Protein AF-A0A895AKJ8-F1 (afdb_monomer)

Radius of gyration: 12.93 Å; Cα contacts (8 Å, |Δi|>4): 201; chains: 1; bounding box: 30×28×32 Å

Mean predicted aligned error: 4.15 Å

Sequence (108 aa):
MDTTVTELDGALLARLEATDRVFEVRFDALEVTDVTLRFRHDGDRVGSIYNDDGTDRTMARLTVPGDSDFIAVEVPTSFVAAIVDAATRTDRVANPERLAGYRLRVLD

Structure (mmCIF, N/CA/C/O backbone):
data_AF-A0A895AKJ8-F1
#
_entry.id   AF-A0A895AKJ8-F1
#
loop_
_atom_site.group_PDB
_atom_site.id
_atom_site.type_symbol
_atom_site.label_atom_id
_atom_site.label_alt_id
_atom_site.label_comp_id
_atom_site.label_asym_id
_atom_site.label_entity_id
_atom_site.label_seq_id
_atom_site.pdbx_PDB_ins_code
_atom_site.Cartn_x
_atom_site.Cartn_y
_atom_site.Cartn_z
_atom_site.occupancy
_atom_site.B_iso_or_equiv
_atom_site.auth_seq_id
_atom_site.auth_comp_id
_atom_site.auth_asym_id
_atom_site.auth_atom_id
_atom_site.pdbx_PDB_model_num
ATOM 1 N N . MET A 1 1 ? -4.514 15.979 -8.212 1.00 83.44 1 MET A N 1
ATOM 2 C CA . MET A 1 1 ? -4.466 14.579 -7.756 1.00 83.44 1 MET A CA 1
ATOM 3 C C . MET A 1 1 ? -4.151 14.667 -6.291 1.00 83.44 1 MET A C 1
ATOM 5 O O . MET A 1 1 ? -3.109 15.217 -5.955 1.00 83.44 1 MET A O 1
ATOM 9 N N . ASP A 1 2 ? -5.076 14.214 -5.464 1.00 94.56 2 ASP A N 1
ATOM 10 C CA . ASP A 1 2 ? -5.015 14.381 -4.021 1.00 94.56 2 ASP A CA 1
ATOM 11 C C . ASP A 1 2 ? -4.811 13.019 -3.377 1.00 94.56 2 ASP A C 1
ATOM 13 O O . ASP A 1 2 ? -5.411 12.024 -3.785 1.00 94.56 2 ASP A O 1
ATOM 17 N N . THR A 1 3 ? -3.921 12.958 -2.393 1.00 96.75 3 THR A N 1
ATOM 18 C CA . THR A 1 3 ? -3.518 11.703 -1.759 1.00 96.75 3 THR A CA 1
ATOM 19 C C . THR A 1 3 ? -3.696 11.793 -0.260 1.00 96.75 3 THR A C 1
ATOM 21 O O . THR A 1 3 ? -3.311 12.783 0.357 1.00 96.75 3 THR A O 1
ATOM 24 N N . THR A 1 4 ? -4.248 10.749 0.344 1.00 97.31 4 THR A N 1
ATOM 25 C CA . THR A 1 4 ? -4.432 10.637 1.791 1.00 97.31 4 THR A CA 1
ATOM 26 C C . THR A 1 4 ? -3.959 9.266 2.247 1.00 97.31 4 THR A C 1
ATOM 28 O O . THR A 1 4 ? -4.343 8.251 1.670 1.00 97.31 4 THR A O 1
ATOM 31 N N . VAL A 1 5 ? -3.131 9.236 3.290 1.00 97.69 5 VAL A N 1
ATOM 32 C CA . VAL A 1 5 ? -2.746 8.010 3.995 1.00 97.69 5 VAL A CA 1
ATOM 33 C C . VAL A 1 5 ? -2.967 8.252 5.482 1.00 97.69 5 VAL A C 1
ATOM 35 O O . VAL A 1 5 ? -2.303 9.103 6.073 1.00 97.69 5 VAL A O 1
ATOM 38 N N . THR A 1 6 ? -3.925 7.549 6.077 1.00 97.38 6 THR A N 1
ATOM 39 C CA . THR A 1 6 ? -4.319 7.745 7.480 1.00 97.38 6 THR A CA 1
ATOM 40 C C . THR A 1 6 ? -4.702 6.428 8.132 1.00 97.38 6 THR A C 1
ATOM 42 O O . THR A 1 6 ? -5.059 5.473 7.450 1.00 97.38 6 THR A O 1
ATOM 45 N N . GLU A 1 7 ? -4.667 6.382 9.458 1.00 96.25 7 GLU A N 1
ATOM 46 C CA . GLU A 1 7 ? -5.336 5.320 10.205 1.00 96.25 7 GLU A CA 1
ATOM 47 C C . GLU A 1 7 ? -6.851 5.574 10.237 1.00 96.25 7 GLU A C 1
ATOM 49 O O . GLU A 1 7 ? -7.290 6.717 10.387 1.00 96.25 7 GLU A O 1
ATOM 54 N N . LEU A 1 8 ? -7.639 4.509 10.078 1.00 94.38 8 LEU A N 1
ATOM 55 C CA . LEU A 1 8 ? -9.099 4.495 10.150 1.00 94.38 8 LEU A CA 1
ATOM 56 C C . LEU A 1 8 ? -9.559 3.146 10.724 1.00 94.38 8 LEU A C 1
ATOM 58 O O . LEU A 1 8 ? -9.258 2.095 10.159 1.00 94.38 8 LEU A O 1
ATOM 62 N N . ASP A 1 9 ? -10.281 3.175 11.848 1.00 91.62 9 ASP A N 1
ATOM 63 C CA . ASP A 1 9 ? -10.849 1.994 12.523 1.00 91.62 9 ASP A CA 1
ATOM 64 C C . ASP A 1 9 ? -9.854 0.827 12.711 1.00 91.62 9 ASP A C 1
ATOM 66 O O . ASP A 1 9 ? -10.165 -0.331 12.430 1.00 91.62 9 ASP A O 1
ATOM 70 N N . GLY A 1 10 ? -8.626 1.130 13.143 1.00 91.62 10 GLY A N 1
ATOM 71 C CA . GLY A 1 10 ? -7.586 0.123 13.392 1.00 91.62 10 GLY A CA 1
ATOM 72 C C . GLY A 1 10 ? -6.859 -0.399 12.146 1.00 91.62 10 GLY A C 1
ATOM 73 O O . GLY A 1 10 ? -5.949 -1.215 12.285 1.00 91.62 10 GLY A O 1
ATOM 74 N N . ALA A 1 11 ? -7.187 0.098 10.953 1.00 95.62 11 ALA A N 1
ATOM 75 C CA . ALA A 1 11 ? -6.499 -0.195 9.696 1.00 95.62 11 ALA A CA 1
ATOM 76 C C . ALA A 1 11 ? -5.861 1.074 9.108 1.00 95.62 11 ALA A C 1
ATOM 78 O O . ALA A 1 11 ? -6.140 2.187 9.553 1.00 95.62 11 ALA A O 1
ATOM 79 N N . LEU A 1 12 ? -5.016 0.920 8.091 1.00 97.94 12 LEU A N 1
ATOM 80 C CA . LEU A 1 12 ? -4.590 2.032 7.247 1.00 97.94 12 LEU A CA 1
ATOM 81 C C . LEU A 1 12 ? -5.541 2.178 6.061 1.00 97.94 12 LEU A C 1
ATOM 83 O O . LEU A 1 12 ? -5.920 1.195 5.428 1.00 97.94 12 LEU A O 1
ATOM 87 N N . LEU A 1 13 ? -5.889 3.421 5.749 1.00 97.44 13 LEU A N 1
ATOM 88 C CA . LEU A 1 13 ? -6.570 3.835 4.534 1.00 97.44 13 LEU A CA 1
ATOM 89 C C . LEU A 1 13 ? -5.561 4.567 3.651 1.00 97.44 13 LEU A C 1
ATOM 91 O O . LEU A 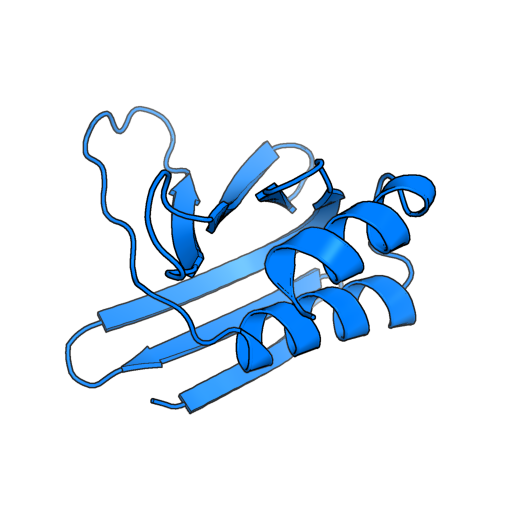1 13 ? -5.000 5.583 4.065 1.00 97.44 13 LEU A O 1
ATOM 95 N N . ALA A 1 14 ? -5.364 4.075 2.433 1.00 97.38 14 ALA A N 1
ATOM 96 C CA . ALA A 1 14 ? -4.620 4.761 1.391 1.00 97.38 14 ALA A CA 1
ATOM 97 C C . ALA A 1 14 ? -5.577 5.123 0.256 1.00 97.38 14 ALA A C 1
ATOM 99 O O . ALA A 1 14 ? -6.163 4.250 -0.386 1.00 97.38 14 ALA A O 1
ATOM 100 N N . ARG A 1 15 ? -5.730 6.422 0.018 1.00 96.88 15 ARG A N 1
ATOM 101 C CA . ARG A 1 15 ? -6.655 6.982 -0.962 1.00 96.88 15 ARG A CA 1
ATOM 102 C C . ARG A 1 15 ? -5.923 7.925 -1.898 1.00 96.88 15 ARG A C 1
ATOM 104 O O . ARG A 1 15 ? -5.148 8.773 -1.459 1.00 96.88 15 ARG A O 1
ATOM 111 N N . LEU A 1 16 ? -6.209 7.792 -3.179 1.00 95.38 16 LEU A N 1
ATOM 112 C CA . LEU A 1 16 ? -5.770 8.671 -4.239 1.00 95.38 16 LEU A CA 1
ATOM 113 C C . LEU A 1 16 ? -6.983 9.065 -5.078 1.00 95.38 16 LEU A C 1
ATOM 115 O O . LEU A 1 16 ? -7.711 8.210 -5.577 1.00 95.38 16 LEU A O 1
ATOM 119 N N . GLU A 1 17 ? -7.180 10.363 -5.250 1.00 94.31 17 GLU A N 1
ATOM 120 C CA . GLU A 1 17 ? -8.266 10.937 -6.033 1.00 94.31 17 GLU A CA 1
ATOM 121 C C . GLU A 1 17 ? -7.693 11.760 -7.191 1.00 94.31 17 GLU A C 1
ATOM 123 O O . GLU A 1 17 ? -6.861 12.656 -7.017 1.00 94.31 17 GLU A O 1
ATOM 128 N N . ALA A 1 18 ? -8.119 11.429 -8.403 1.00 90.69 18 ALA A N 1
ATOM 129 C CA . ALA A 1 18 ? -7.812 12.144 -9.631 1.00 90.69 18 ALA A CA 1
ATOM 130 C C . ALA A 1 18 ? -9.114 12.522 -10.348 1.00 90.69 18 ALA A C 1
ATOM 132 O O . ALA A 1 18 ? -10.197 12.075 -9.984 1.00 90.69 18 ALA A O 1
ATOM 133 N N . THR A 1 19 ? -9.014 13.365 -11.374 1.00 89.38 19 THR A N 1
ATOM 134 C CA . THR A 1 19 ? -10.184 13.932 -12.065 1.00 89.38 19 THR A CA 1
ATOM 135 C C . THR A 1 19 ? -11.094 12.874 -12.697 1.00 89.38 19 THR A C 1
ATOM 137 O O . THR A 1 19 ? -12.294 13.095 -12.816 1.00 89.38 19 THR A O 1
ATOM 140 N N . ASP A 1 20 ? -10.533 11.738 -13.107 1.00 88.31 20 ASP A N 1
ATOM 141 C CA . ASP A 1 20 ? -11.207 10.659 -13.833 1.00 88.31 20 ASP A CA 1
ATOM 142 C C . ASP A 1 20 ? -11.346 9.358 -13.025 1.00 88.31 20 ASP A C 1
ATOM 144 O O . ASP A 1 20 ? -12.004 8.425 -13.483 1.00 88.31 20 ASP A O 1
ATOM 148 N N . ARG A 1 21 ? -10.710 9.257 -11.850 1.00 86.94 21 ARG A N 1
ATOM 149 C CA . ARG A 1 21 ? -10.592 7.994 -11.105 1.00 86.94 21 ARG A CA 1
ATOM 150 C C . ARG A 1 21 ? -10.284 8.190 -9.628 1.00 86.94 21 ARG A C 1
ATOM 152 O O . ARG A 1 21 ? -9.623 9.146 -9.232 1.00 86.94 21 ARG A O 1
ATOM 159 N N . VAL A 1 22 ? -10.685 7.203 -8.834 1.00 90.50 22 VAL A N 1
ATOM 160 C CA . VAL A 1 22 ? -10.334 7.079 -7.418 1.00 90.50 22 VAL A CA 1
ATOM 161 C C . VAL A 1 22 ? -9.721 5.704 -7.191 1.00 90.50 22 VAL A C 1
ATOM 163 O O . VAL A 1 22 ? -10.257 4.696 -7.645 1.00 90.50 22 VAL A O 1
ATOM 166 N N . PHE A 1 23 ? -8.601 5.673 -6.482 1.00 92.06 23 PHE A N 1
ATOM 167 C CA . PHE A 1 23 ? -8.046 4.466 -5.889 1.00 92.06 23 PHE A CA 1
ATOM 168 C C . PHE A 1 23 ? -8.165 4.585 -4.377 1.00 92.06 23 PHE A C 1
ATOM 170 O O . PHE A 1 23 ? -7.686 5.550 -3.791 1.00 92.06 23 PHE A O 1
ATOM 177 N N . GLU A 1 24 ? -8.800 3.613 -3.741 1.00 94.75 24 GLU A N 1
ATOM 178 C CA . GLU A 1 24 ? -8.964 3.587 -2.295 1.00 94.75 24 GLU A CA 1
ATOM 179 C C . GLU A 1 24 ? -8.791 2.157 -1.805 1.00 94.75 24 GLU A C 1
ATOM 181 O O . GLU A 1 24 ? -9.425 1.235 -2.317 1.00 94.75 24 GLU A O 1
ATOM 186 N N . VAL A 1 25 ? -7.903 1.967 -0.834 1.00 95.19 25 VAL A N 1
ATOM 187 C CA . VAL A 1 25 ? -7.651 0.665 -0.225 1.00 95.19 25 VAL A CA 1
ATOM 188 C C . VAL A 1 25 ? -7.520 0.807 1.282 1.00 95.19 25 VAL A C 1
ATOM 190 O O . VAL A 1 25 ? -6.792 1.665 1.787 1.00 95.19 25 VAL A O 1
ATOM 193 N N . ARG A 1 26 ? -8.223 -0.069 1.999 1.00 96.06 26 ARG A N 1
ATOM 194 C CA . ARG A 1 26 ? -8.085 -0.268 3.440 1.00 96.06 26 ARG A CA 1
ATOM 195 C C . ARG A 1 26 ? -7.324 -1.569 3.685 1.00 96.06 26 ARG A C 1
ATOM 197 O O . ARG A 1 26 ? -7.624 -2.569 3.040 1.00 96.06 26 ARG A O 1
ATOM 204 N N . PHE A 1 27 ? -6.333 -1.550 4.571 1.00 97.06 27 PHE A N 1
ATOM 205 C CA . PHE A 1 27 ? -5.485 -2.709 4.852 1.00 97.06 27 PHE A CA 1
ATOM 206 C C . PHE A 1 27 ? -4.949 -2.693 6.288 1.00 97.06 27 PHE A C 1
ATOM 208 O O . PHE A 1 27 ? -4.683 -1.631 6.852 1.00 97.06 27 PHE A O 1
ATOM 215 N N . ASP A 1 28 ? -4.772 -3.872 6.878 1.00 96.88 28 ASP A N 1
ATOM 216 C CA . ASP A 1 28 ? -4.148 -4.057 8.197 1.00 96.88 28 ASP A CA 1
ATOM 217 C C . ASP A 1 28 ? -2.699 -4.542 8.104 1.00 96.88 28 ASP A C 1
ATOM 219 O O . ASP A 1 28 ? -1.930 -4.302 9.034 1.00 96.88 28 ASP A O 1
ATOM 223 N N . ALA A 1 29 ? -2.293 -5.117 6.969 1.00 97.62 29 ALA A N 1
ATOM 224 C CA . ALA A 1 29 ? -0.915 -5.517 6.725 1.00 97.62 29 ALA A CA 1
ATOM 225 C C . ALA A 1 29 ? -0.426 -5.128 5.320 1.00 97.62 29 ALA A C 1
ATOM 227 O O . ALA A 1 29 ? -1.139 -5.227 4.318 1.00 97.62 29 ALA A O 1
ATOM 228 N N . LEU A 1 30 ? 0.830 -4.690 5.256 1.00 97.69 30 LEU A N 1
ATOM 229 C CA . LEU A 1 30 ? 1.568 -4.390 4.037 1.00 97.69 30 LEU A CA 1
ATOM 230 C C . LEU A 1 30 ? 2.642 -5.461 3.836 1.00 97.69 30 LEU A C 1
ATOM 232 O O . LEU A 1 30 ? 3.631 -5.513 4.566 1.00 97.69 30 LEU A O 1
ATOM 236 N N . GLU A 1 31 ? 2.447 -6.319 2.840 1.00 97.56 31 GLU A N 1
ATOM 237 C CA . GLU A 1 31 ? 3.427 -7.329 2.443 1.00 97.56 31 GLU A CA 1
ATOM 238 C C . GLU A 1 31 ? 4.298 -6.770 1.314 1.00 97.56 31 GLU A C 1
ATOM 240 O O . GLU A 1 31 ? 3.804 -6.276 0.299 1.00 97.56 31 GLU A O 1
ATOM 245 N N . VAL A 1 32 ? 5.610 -6.856 1.494 1.00 96.12 32 VAL A N 1
ATOM 246 C CA . VAL A 1 32 ? 6.606 -6.2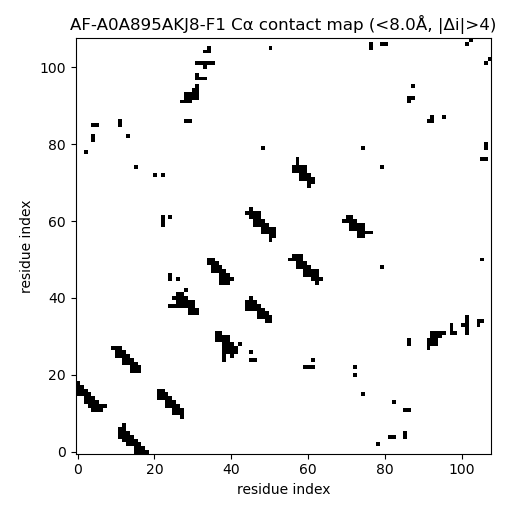73 0.598 1.00 96.12 32 VAL A CA 1
ATOM 247 C C . VAL A 1 32 ? 7.283 -7.380 -0.200 1.00 96.12 32 VAL A C 1
ATOM 249 O O . VAL A 1 32 ? 7.672 -8.416 0.328 1.00 96.12 32 VAL A O 1
ATOM 252 N N . THR A 1 33 ? 7.463 -7.165 -1.492 1.00 92.25 33 THR A N 1
ATOM 253 C CA . THR A 1 33 ? 8.354 -7.967 -2.341 1.00 92.25 33 THR A CA 1
ATOM 254 C C . THR A 1 33 ? 9.395 -7.041 -2.960 1.00 92.25 33 THR A C 1
ATOM 256 O O . THR A 1 33 ? 9.401 -5.848 -2.673 1.00 92.25 33 THR A O 1
ATOM 259 N N . ASP A 1 34 ? 10.263 -7.560 -3.824 1.00 85.12 34 ASP A N 1
ATOM 260 C CA . ASP A 1 34 ? 11.370 -6.772 -4.374 1.00 85.12 34 ASP A CA 1
ATOM 261 C C . ASP A 1 34 ? 10.897 -5.545 -5.178 1.00 85.12 34 ASP A C 1
ATOM 263 O O . ASP A 1 34 ? 11.590 -4.532 -5.189 1.00 85.12 34 ASP A O 1
ATOM 267 N N . VAL A 1 35 ? 9.716 -5.618 -5.811 1.00 88.75 35 VAL A N 1
ATOM 268 C CA . VAL A 1 35 ? 9.154 -4.553 -6.676 1.00 88.75 35 VAL A CA 1
ATOM 269 C C . VAL A 1 35 ? 7.639 -4.355 -6.520 1.00 88.75 35 VAL A C 1
ATOM 271 O O . VAL A 1 35 ? 6.998 -3.673 -7.316 1.00 88.75 35 VAL A O 1
ATOM 274 N N . THR A 1 36 ? 7.011 -4.992 -5.531 1.00 92.94 36 THR A N 1
ATOM 275 C CA . THR A 1 36 ? 5.554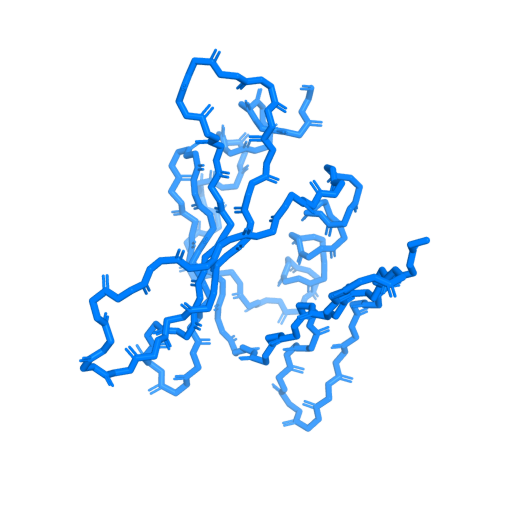 -4.923 -5.334 1.00 92.94 36 THR A CA 1
ATOM 276 C C . THR A 1 36 ? 5.207 -4.817 -3.859 1.00 92.94 36 THR A C 1
ATOM 278 O O . THR A 1 36 ? 5.707 -5.598 -3.049 1.00 92.94 36 THR A O 1
ATOM 281 N N . LEU A 1 37 ? 4.286 -3.913 -3.540 1.00 95.88 37 LEU A N 1
ATOM 282 C CA . LEU A 1 37 ? 3.550 -3.868 -2.283 1.00 95.88 37 LEU A CA 1
ATOM 283 C C . LEU A 1 37 ? 2.219 -4.589 -2.456 1.00 95.88 37 LEU A C 1
ATOM 285 O O . LEU A 1 37 ? 1.512 -4.373 -3.439 1.00 95.88 37 LEU A O 1
ATOM 289 N N . ARG A 1 38 ? 1.852 -5.430 -1.498 1.00 96.19 38 ARG A N 1
ATOM 290 C CA . ARG A 1 38 ? 0.563 -6.120 -1.450 1.00 96.19 38 ARG A CA 1
ATOM 291 C C . ARG A 1 38 ? -0.186 -5.657 -0.212 1.00 96.19 38 ARG A C 1
ATOM 293 O O . ARG A 1 38 ? 0.331 -5.739 0.899 1.00 96.19 38 ARG A O 1
ATOM 300 N N . PHE A 1 39 ? -1.408 -5.194 -0.424 1.00 96.62 39 PHE A N 1
ATOM 301 C CA . PHE A 1 39 ? -2.312 -4.805 0.648 1.00 96.62 39 PHE A CA 1
ATOM 302 C C . PHE A 1 39 ? -3.066 -6.035 1.125 1.00 96.62 39 PHE A C 1
ATOM 304 O O . PHE A 1 39 ? -3.693 -6.726 0.313 1.00 96.62 39 PHE A O 1
ATOM 311 N N . ARG A 1 40 ? -2.990 -6.305 2.425 1.00 95.56 40 ARG A N 1
ATOM 312 C CA . ARG A 1 40 ? -3.712 -7.385 3.087 1.00 95.56 40 ARG A CA 1
ATOM 313 C C . ARG A 1 40 ? -4.762 -6.802 4.023 1.00 95.56 40 ARG A C 1
ATOM 315 O O . ARG A 1 40 ? -4.448 -5.907 4.808 1.00 95.56 40 ARG A O 1
ATOM 322 N N . HIS A 1 41 ? -5.985 -7.305 3.920 1.00 94.69 41 HIS A N 1
ATOM 323 C CA . HIS A 1 41 ? -7.046 -7.014 4.870 1.00 94.69 41 HIS A CA 1
ATOM 324 C C . HIS A 1 41 ? -7.671 -8.321 5.350 1.00 94.69 41 HIS A C 1
ATOM 326 O O . HIS A 1 41 ? -8.032 -9.146 4.513 1.00 94.69 41 HIS A O 1
ATOM 332 N N . ASP A 1 42 ? -7.727 -8.543 6.663 1.00 92.62 42 ASP A N 1
ATOM 333 C CA . ASP A 1 42 ? -8.213 -9.788 7.277 1.00 92.62 42 ASP A CA 1
ATOM 334 C C . ASP A 1 42 ? -7.544 -11.057 6.694 1.00 92.62 42 ASP A C 1
ATOM 336 O O . ASP A 1 42 ? -8.144 -12.123 6.569 1.00 92.62 42 ASP A O 1
ATOM 340 N N . GLY A 1 43 ? -6.263 -10.945 6.317 1.00 90.69 43 GLY A N 1
ATOM 341 C CA . GLY A 1 43 ? -5.465 -12.015 5.698 1.00 90.69 43 GLY A CA 1
ATOM 342 C C . GLY A 1 43 ? -5.586 -12.125 4.169 1.00 90.69 43 GLY A C 1
ATOM 343 O O . GLY A 1 43 ? -4.675 -12.652 3.512 1.00 90.69 43 GLY A O 1
ATOM 344 N N . ASP A 1 44 ? -6.630 -11.553 3.575 1.00 92.38 44 ASP A N 1
ATOM 345 C CA . ASP A 1 44 ? -6.865 -11.575 2.134 1.00 92.38 44 ASP A CA 1
ATOM 346 C C . ASP A 1 44 ? -6.118 -10.458 1.410 1.00 92.38 44 ASP A C 1
ATOM 348 O O . ASP A 1 44 ? -5.954 -9.346 1.908 1.00 92.38 44 ASP A O 1
ATOM 352 N N . ARG A 1 45 ? -5.649 -10.736 0.189 1.00 93.06 45 ARG A N 1
ATOM 353 C CA . ARG A 1 45 ? -5.061 -9.697 -0.663 1.00 93.06 45 ARG A CA 1
ATOM 354 C C . ARG A 1 45 ? -6.179 -8.856 -1.269 1.00 93.06 45 ARG A C 1
ATOM 356 O O . ARG A 1 45 ? -6.914 -9.345 -2.118 1.00 93.06 45 ARG A O 1
ATOM 363 N N . VAL A 1 46 ? -6.221 -7.578 -0.905 1.00 93.75 46 VAL A N 1
ATOM 364 C CA . VAL A 1 46 ? -7.217 -6.604 -1.391 1.00 93.75 46 VAL A CA 1
ATOM 365 C C . VAL A 1 46 ? -6.662 -5.652 -2.448 1.00 93.75 46 VAL A C 1
ATOM 367 O O . VAL A 1 46 ? -7.408 -4.956 -3.130 1.00 93.75 46 VAL A O 1
ATOM 370 N N . GLY A 1 47 ? -5.347 -5.642 -2.656 1.00 93.56 47 GLY A N 1
ATOM 371 C CA . GLY A 1 47 ? -4.735 -4.827 -3.696 1.00 93.56 47 GLY A CA 1
ATOM 372 C C . GLY A 1 47 ? -3.225 -4.971 -3.776 1.00 93.56 47 GLY A C 1
ATOM 373 O O . GLY A 1 47 ? -2.601 -5.745 -3.046 1.00 93.56 47 GLY A O 1
ATOM 374 N N . SER A 1 48 ? -2.629 -4.220 -4.692 1.00 94.25 48 SER A N 1
ATOM 375 C CA . SER A 1 48 ? -1.180 -4.107 -4.803 1.00 94.25 48 SER A CA 1
ATOM 376 C C . SER A 1 48 ? -0.748 -2.836 -5.511 1.00 94.25 48 SER A C 1
ATOM 378 O O . SER A 1 48 ? -1.456 -2.353 -6.390 1.00 94.25 48 SER A O 1
ATOM 380 N N . ILE A 1 49 ? 0.455 -2.379 -5.187 1.00 94.50 49 ILE A N 1
ATOM 381 C CA . ILE A 1 49 ? 1.215 -1.412 -5.974 1.00 94.50 49 ILE A CA 1
ATOM 382 C C . ILE A 1 49 ? 2.421 -2.135 -6.561 1.00 94.50 49 ILE A C 1
ATOM 384 O O . ILE A 1 49 ? 3.135 -2.804 -5.821 1.00 94.50 49 ILE A O 1
ATOM 388 N N . TYR A 1 50 ? 2.649 -2.021 -7.863 1.00 91.25 50 TYR A N 1
ATOM 389 C CA . TYR A 1 50 ? 3.767 -2.656 -8.553 1.00 91.25 50 TYR A CA 1
ATOM 390 C C . TYR A 1 50 ? 4.402 -1.686 -9.556 1.00 91.25 50 TYR A C 1
ATOM 392 O O . TYR A 1 50 ? 3.744 -0.762 -10.033 1.00 91.25 50 TYR A O 1
ATOM 400 N N . ASN A 1 51 ? 5.683 -1.884 -9.850 1.00 87.25 51 ASN A N 1
ATOM 401 C CA . ASN A 1 51 ? 6.355 -1.181 -10.940 1.00 87.25 51 ASN A CA 1
ATOM 402 C C . ASN A 1 51 ? 5.993 -1.861 -12.275 1.00 87.25 51 ASN A C 1
ATOM 404 O O . ASN A 1 51 ? 6.081 -3.087 -12.377 1.00 87.25 51 ASN A O 1
ATOM 408 N N . ASP A 1 52 ? 5.507 -1.086 -13.244 1.00 82.25 52 ASP A N 1
ATOM 409 C CA . ASP A 1 52 ? 5.098 -1.600 -14.553 1.00 82.25 52 ASP A CA 1
ATOM 410 C C . ASP A 1 52 ? 6.328 -1.908 -15.409 1.00 82.25 52 ASP A C 1
ATOM 412 O O . ASP A 1 52 ? 7.106 -1.011 -15.737 1.00 82.25 52 ASP A O 1
ATOM 416 N N . ASP A 1 53 ? 6.498 -3.191 -15.737 1.00 75.38 53 ASP A N 1
ATOM 417 C CA . ASP A 1 53 ? 7.724 -3.732 -16.325 1.00 75.38 53 ASP A CA 1
ATOM 418 C C . ASP A 1 53 ? 8.129 -2.985 -17.604 1.00 75.38 53 ASP A C 1
ATOM 420 O O . ASP A 1 53 ? 7.335 -2.796 -18.527 1.00 75.38 53 ASP A O 1
ATOM 424 N N . GLY A 1 54 ? 9.388 -2.549 -17.653 1.00 71.69 54 GLY A N 1
ATOM 425 C CA . GLY A 1 54 ? 9.920 -1.737 -18.747 1.00 71.69 54 GLY A CA 1
ATOM 426 C C . GLY A 1 54 ? 9.566 -0.246 -18.687 1.00 71.69 54 GLY A C 1
ATOM 427 O O . GLY A 1 54 ? 9.840 0.466 -19.656 1.00 71.69 54 GLY A O 1
ATOM 428 N N . THR A 1 55 ? 8.991 0.246 -17.584 1.00 76.12 55 THR A N 1
ATOM 429 C CA . THR A 1 55 ? 8.690 1.671 -17.383 1.00 76.12 55 THR A CA 1
ATOM 430 C C . THR A 1 55 ? 9.102 2.163 -15.992 1.00 76.12 55 THR A C 1
ATOM 432 O O . THR A 1 55 ? 9.253 1.384 -15.059 1.00 76.12 55 THR A O 1
ATOM 435 N N . ASP A 1 56 ? 9.199 3.483 -15.823 1.00 76.50 56 ASP A N 1
ATOM 436 C CA . ASP A 1 56 ? 9.381 4.111 -14.503 1.00 76.50 56 ASP A CA 1
ATOM 437 C C . ASP A 1 56 ? 8.040 4.313 -13.761 1.00 76.50 56 ASP A C 1
ATOM 439 O O . ASP A 1 56 ? 7.958 5.044 -12.771 1.00 76.50 56 ASP A O 1
ATOM 443 N N . ARG A 1 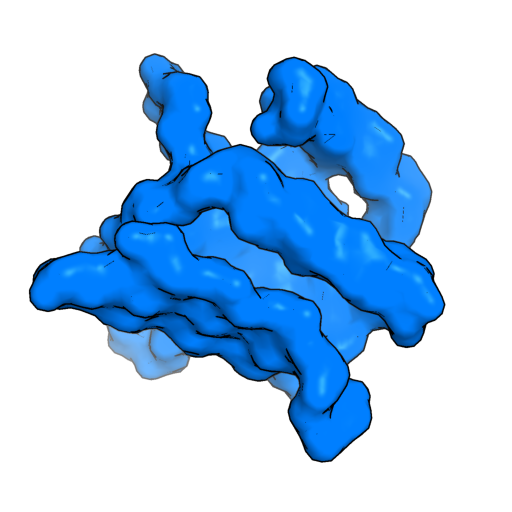57 ? 6.944 3.717 -14.256 1.00 85.38 57 ARG A N 1
ATOM 444 C CA . ARG A 1 57 ? 5.592 3.968 -13.746 1.00 85.38 57 ARG A CA 1
ATOM 445 C C . ARG A 1 57 ? 5.264 3.016 -12.610 1.00 85.38 57 ARG A C 1
ATOM 447 O O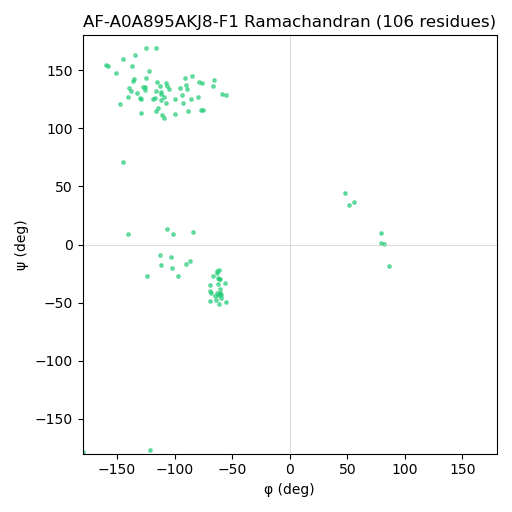 . ARG A 1 57 ? 5.421 1.800 -12.709 1.00 85.38 57 ARG A O 1
ATOM 454 N N . THR A 1 58 ? 4.714 3.581 -11.542 1.00 86.88 58 THR A N 1
ATOM 455 C CA . THR A 1 58 ? 4.162 2.801 -10.438 1.00 86.88 58 THR A CA 1
ATOM 456 C C . THR A 1 58 ? 2.648 2.705 -10.578 1.00 86.88 58 THR A C 1
ATOM 458 O O . THR A 1 58 ? 1.950 3.714 -10.682 1.00 86.88 58 THR A O 1
ATOM 461 N N . MET A 1 59 ? 2.134 1.478 -10.583 1.00 90.94 59 MET A N 1
ATOM 462 C CA . MET A 1 59 ? 0.738 1.164 -10.864 1.00 90.94 59 MET A CA 1
ATOM 463 C C . MET A 1 59 ? 0.073 0.540 -9.640 1.00 90.94 59 MET A C 1
ATOM 465 O O . MET A 1 59 ? 0.601 -0.388 -9.030 1.00 90.94 59 MET A O 1
ATOM 469 N N . ALA A 1 60 ? -1.110 1.031 -9.285 1.00 89.50 60 ALA A N 1
ATOM 470 C CA . ALA A 1 60 ? -1.932 0.509 -8.204 1.00 89.50 60 ALA A CA 1
ATOM 471 C C . ALA A 1 60 ? -3.150 -0.234 -8.750 1.00 89.50 60 ALA A C 1
ATOM 473 O O . ALA A 1 60 ? -3.811 0.223 -9.681 1.00 89.50 60 ALA A O 1
ATOM 474 N N . ARG A 1 61 ? -3.466 -1.369 -8.129 1.00 89.62 61 ARG A N 1
ATOM 475 C CA . ARG A 1 61 ? -4.583 -2.247 -8.483 1.00 89.62 61 ARG A CA 1
ATOM 476 C C . ARG A 1 61 ? -5.341 -2.679 -7.233 1.00 89.62 61 ARG A C 1
ATOM 478 O O . ARG A 1 61 ? -4.721 -3.028 -6.227 1.00 89.62 61 ARG A O 1
ATOM 485 N N . LEU A 1 62 ? -6.665 -2.776 -7.346 1.00 87.88 62 LEU A N 1
ATOM 486 C CA . LEU A 1 62 ? -7.513 -3.485 -6.385 1.00 87.88 62 LEU A CA 1
ATOM 487 C C . LEU A 1 62 ? -7.697 -4.951 -6.795 1.00 87.88 62 LEU A C 1
ATOM 489 O O . LEU A 1 62 ? -7.746 -5.295 -7.977 1.00 87.88 62 LEU A O 1
ATOM 493 N N . THR A 1 63 ? -7.738 -5.834 -5.803 1.00 82.19 63 THR A N 1
ATOM 494 C CA . THR A 1 63 ? -8.006 -7.260 -6.003 1.00 82.19 63 THR A CA 1
ATOM 495 C C . THR A 1 63 ? -9.467 -7.515 -5.665 1.00 82.19 63 THR A C 1
ATOM 497 O O . THR A 1 63 ? -9.857 -7.389 -4.509 1.00 82.19 63 THR A O 1
ATOM 500 N N . VAL A 1 64 ? -10.264 -7.860 -6.677 1.00 76.19 64 VAL A N 1
ATOM 501 C CA . VAL A 1 64 ? -11.676 -8.228 -6.522 1.00 76.19 64 VAL A CA 1
ATOM 502 C C . VAL A 1 64 ? -11.809 -9.735 -6.771 1.00 76.19 64 VAL A C 1
ATOM 504 O O . VAL A 1 64 ? -11.322 -10.219 -7.797 1.00 76.19 64 VAL A O 1
ATOM 507 N N . PRO A 1 65 ? -12.413 -10.512 -5.852 1.00 68.81 65 PRO A N 1
ATOM 508 C CA . PRO A 1 65 ? -12.618 -11.942 -6.058 1.00 68.81 65 PRO A CA 1
ATOM 509 C C . PRO A 1 65 ? -13.444 -12.231 -7.318 1.00 68.81 65 PRO A C 1
ATOM 511 O O . PRO A 1 65 ? -14.530 -11.685 -7.490 1.00 68.81 65 PRO A O 1
ATOM 514 N N . GLY A 1 66 ? -12.947 -13.124 -8.178 1.00 67.00 66 GLY A N 1
ATOM 515 C CA . GLY A 1 66 ? -13.654 -13.573 -9.385 1.00 67.00 66 GLY A CA 1
ATOM 516 C C . GLY A 1 66 ? -13.541 -12.648 -10.599 1.00 67.00 66 GLY A C 1
ATOM 517 O O . GLY A 1 66 ? -14.085 -12.988 -11.646 1.00 67.00 66 GLY A O 1
ATOM 518 N N . ASP A 1 67 ? -12.824 -11.528 -10.485 1.00 62.66 67 ASP A N 1
ATOM 519 C CA . ASP A 1 67 ? -12.644 -10.589 -11.589 1.00 62.66 67 ASP A CA 1
ATOM 520 C C . ASP A 1 67 ? -11.369 -10.902 -12.392 1.00 62.66 67 ASP A C 1
ATOM 522 O O . ASP A 1 67 ? -10.257 -10.948 -11.848 1.00 62.66 67 ASP A O 1
ATOM 526 N N . SER A 1 68 ? -11.539 -11.157 -13.691 1.00 59.81 68 SER A N 1
ATOM 527 C CA . SER A 1 68 ? -10.437 -11.319 -14.645 1.00 59.81 68 SER A CA 1
ATOM 528 C C . SER A 1 68 ? -10.031 -10.004 -15.303 1.00 59.81 68 SER A C 1
ATOM 530 O O . SER A 1 68 ? -8.942 -9.939 -15.879 1.00 59.81 68 SER A O 1
ATOM 532 N N . ASP A 1 69 ? -10.880 -8.977 -15.225 1.00 62.94 69 ASP A N 1
ATOM 533 C CA . ASP A 1 69 ? -10.610 -7.687 -15.833 1.00 62.94 69 ASP A CA 1
ATOM 534 C C . ASP A 1 69 ? -9.637 -6.887 -14.963 1.00 62.94 69 ASP A C 1
ATOM 536 O O . ASP A 1 69 ? -9.634 -6.912 -13.728 1.00 62.94 69 ASP A O 1
ATOM 540 N N . PHE A 1 70 ? -8.714 -6.212 -15.639 1.00 67.31 70 PHE A N 1
ATOM 541 C CA . PHE A 1 70 ? -7.610 -5.514 -15.009 1.00 67.31 70 PHE A CA 1
ATOM 542 C C . PHE A 1 70 ? -7.806 -4.005 -15.156 1.00 67.31 70 PHE A C 1
ATOM 544 O O . PHE A 1 70 ? -7.689 -3.454 -16.249 1.00 67.31 70 PHE A O 1
ATOM 551 N N . ILE A 1 71 ? -8.065 -3.334 -14.032 1.00 73.00 71 ILE A N 1
ATOM 552 C CA . ILE A 1 71 ? -8.012 -1.875 -13.930 1.00 73.00 71 ILE A CA 1
ATOM 553 C C . ILE A 1 71 ? -6.893 -1.530 -12.952 1.00 73.00 71 ILE A C 1
ATOM 555 O O . ILE A 1 71 ? -6.966 -1.850 -11.762 1.00 73.00 71 ILE A O 1
ATOM 559 N N . ALA A 1 72 ? -5.851 -0.877 -13.461 1.00 83.38 72 ALA A N 1
ATOM 560 C CA . ALA A 1 72 ? -4.835 -0.250 -12.635 1.00 83.38 72 ALA A CA 1
ATOM 561 C C . ALA A 1 72 ? -4.732 1.232 -12.942 1.00 83.38 72 ALA A C 1
ATOM 563 O O . ALA A 1 72 ? -4.951 1.682 -14.067 1.00 83.38 72 ALA A O 1
ATOM 564 N N . VAL A 1 73 ? -4.364 1.980 -11.914 1.00 88.12 73 VAL A N 1
ATOM 565 C CA . VAL A 1 73 ? -4.147 3.413 -12.006 1.00 88.12 73 VAL A CA 1
ATOM 566 C C . VAL A 1 73 ? -2.685 3.707 -11.745 1.00 88.12 73 VAL A C 1
ATOM 568 O O . VAL A 1 73 ? -2.073 3.118 -10.859 1.00 88.12 73 VAL A O 1
ATOM 571 N N . GLU A 1 74 ? -2.122 4.631 -12.508 1.00 91.38 74 GLU A N 1
ATOM 572 C CA . GLU A 1 74 ? -0.815 5.176 -12.166 1.00 91.38 74 GLU A CA 1
ATOM 573 C C . GLU A 1 74 ? -0.919 5.977 -10.871 1.00 91.38 74 GLU A C 1
ATOM 575 O O . GLU A 1 74 ? -1.862 6.762 -10.694 1.00 91.38 74 GLU A O 1
ATOM 580 N N . VAL A 1 75 ? 0.054 5.779 -9.985 1.00 92.19 75 VAL A N 1
ATOM 581 C CA . VAL A 1 75 ? 0.159 6.482 -8.712 1.00 92.19 75 VAL A CA 1
ATOM 582 C C . VAL A 1 75 ? 1.526 7.161 -8.574 1.00 92.19 75 VAL A C 1
ATOM 584 O O . VAL A 1 75 ? 2.534 6.593 -8.994 1.00 92.19 75 VAL A O 1
ATOM 587 N N . PRO A 1 76 ? 1.603 8.357 -7.962 1.00 93.19 76 PRO A N 1
ATOM 588 C CA . PRO A 1 76 ? 2.875 9.029 -7.720 1.00 93.19 76 PRO A CA 1
ATOM 589 C C . PRO A 1 76 ? 3.751 8.254 -6.734 1.00 93.19 76 PRO A C 1
ATOM 591 O O . PRO A 1 76 ? 3.262 7.795 -5.703 1.00 93.19 76 PRO A O 1
ATOM 594 N N . THR A 1 77 ? 5.064 8.214 -6.958 1.00 92.38 77 THR A N 1
ATOM 595 C CA . THR A 1 77 ? 6.029 7.601 -6.025 1.00 92.38 77 THR A CA 1
ATOM 596 C C . THR A 1 77 ? 5.947 8.202 -4.616 1.00 92.38 77 THR A C 1
ATOM 598 O O . THR A 1 77 ? 6.075 7.485 -3.626 1.00 92.38 77 THR A O 1
ATOM 601 N N . SER A 1 78 ? 5.628 9.497 -4.491 1.00 94.62 78 SER A N 1
ATOM 602 C CA . SER A 1 78 ? 5.413 10.158 -3.194 1.00 94.62 78 SER A CA 1
ATOM 603 C C . SER A 1 78 ? 4.238 9.572 -2.400 1.00 94.62 78 SER A C 1
ATOM 605 O O . SER A 1 78 ? 4.309 9.479 -1.175 1.00 94.62 78 SER A O 1
ATOM 607 N N . PHE A 1 79 ? 3.179 9.118 -3.077 1.00 95.56 79 PHE A N 1
ATOM 608 C CA . PHE A 1 79 ? 2.067 8.410 -2.441 1.00 95.56 79 PHE A CA 1
ATOM 609 C C . PHE A 1 79 ? 2.505 7.036 -1.930 1.00 95.56 79 PHE A C 1
ATOM 611 O O . PHE A 1 79 ? 2.176 6.649 -0.811 1.00 95.56 79 PHE A O 1
ATOM 618 N N . VAL A 1 80 ? 3.304 6.322 -2.725 1.00 95.69 80 VAL A N 1
ATOM 619 C CA . VAL A 1 80 ? 3.863 5.015 -2.357 1.00 95.69 80 VAL A CA 1
ATOM 620 C C . VAL A 1 80 ? 4.777 5.140 -1.137 1.00 95.69 80 VAL A C 1
ATOM 622 O O . VAL A 1 80 ? 4.666 4.347 -0.203 1.00 95.69 80 VAL A O 1
ATOM 625 N N . ALA A 1 81 ? 5.627 6.169 -1.101 1.00 96.12 81 ALA A N 1
ATOM 626 C CA . ALA A 1 81 ? 6.465 6.478 0.052 1.00 96.12 81 ALA A CA 1
ATOM 627 C C . ALA A 1 81 ? 5.622 6.747 1.310 1.00 96.12 81 ALA A C 1
ATOM 629 O O . ALA A 1 81 ? 5.876 6.149 2.354 1.00 96.12 81 ALA A O 1
ATOM 630 N N . ALA A 1 82 ? 4.555 7.549 1.198 1.00 97.31 82 ALA A N 1
ATOM 631 C CA . ALA A 1 82 ? 3.654 7.832 2.318 1.00 97.31 82 ALA A CA 1
ATOM 632 C C . ALA A 1 82 ? 2.974 6.567 2.877 1.00 97.31 82 ALA A C 1
ATOM 634 O O . ALA A 1 82 ? 2.844 6.429 4.095 1.00 97.31 82 ALA A O 1
ATOM 635 N N . ILE A 1 83 ? 2.580 5.625 2.011 1.00 97.62 83 ILE A N 1
ATOM 636 C CA . ILE A 1 83 ? 2.041 4.314 2.410 1.00 97.62 83 ILE A CA 1
ATOM 637 C C . ILE A 1 83 ? 3.081 3.522 3.203 1.00 97.62 83 ILE A C 1
ATOM 639 O O . ILE A 1 83 ? 2.783 3.035 4.295 1.00 97.62 83 ILE A O 1
ATOM 643 N N . VAL A 1 84 ? 4.298 3.397 2.666 1.00 97.12 84 VAL A N 1
ATOM 644 C CA . VAL A 1 84 ? 5.387 2.645 3.304 1.00 97.12 84 VAL A CA 1
ATOM 645 C C . VAL A 1 84 ? 5.738 3.245 4.665 1.00 97.12 84 VAL A C 1
ATOM 647 O O . VAL A 1 84 ? 5.898 2.510 5.642 1.00 97.12 84 VAL A O 1
ATOM 650 N N . ASP A 1 85 ? 5.810 4.568 4.761 1.00 97.00 85 ASP A N 1
ATOM 651 C CA . ASP A 1 85 ? 6.142 5.257 6.004 1.00 97.00 85 ASP A CA 1
ATOM 652 C C . ASP A 1 85 ? 5.029 5.128 7.046 1.00 97.00 8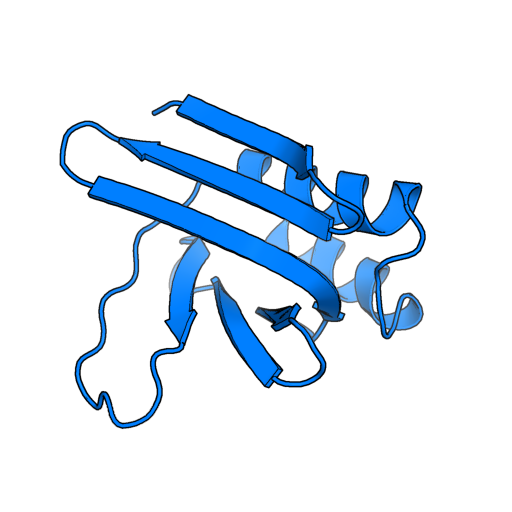5 ASP A C 1
ATOM 654 O O . ASP A 1 85 ? 5.315 4.903 8.223 1.00 97.00 85 ASP A O 1
ATOM 658 N N . ALA A 1 86 ? 3.757 5.216 6.643 1.00 97.81 86 ALA A N 1
ATOM 659 C CA . ALA A 1 86 ? 2.628 4.991 7.545 1.00 97.81 86 ALA A CA 1
ATOM 660 C C . ALA A 1 86 ? 2.575 3.539 8.048 1.00 97.81 86 ALA A C 1
ATOM 662 O O . ALA A 1 86 ? 2.410 3.311 9.249 1.00 97.81 86 ALA A O 1
ATOM 663 N N . ALA A 1 87 ? 2.777 2.559 7.163 1.00 97.38 87 ALA A N 1
ATOM 664 C CA . ALA A 1 87 ? 2.822 1.147 7.536 1.00 97.38 87 ALA A CA 1
ATOM 665 C C . ALA A 1 87 ? 3.995 0.844 8.476 1.00 97.38 87 ALA A C 1
ATOM 667 O O . ALA A 1 87 ? 3.814 0.152 9.472 1.00 97.38 87 ALA A O 1
ATOM 668 N N . THR A 1 88 ? 5.174 1.414 8.212 1.00 97.06 88 THR A N 1
ATOM 669 C CA . THR A 1 88 ? 6.357 1.254 9.073 1.00 97.06 88 THR A CA 1
ATOM 670 C C . THR A 1 88 ? 6.124 1.866 10.454 1.00 97.06 88 THR A C 1
ATOM 672 O O . THR A 1 88 ? 6.383 1.228 11.468 1.00 97.06 88 THR A O 1
ATOM 675 N N . ARG A 1 89 ? 5.609 3.100 10.511 1.00 97.06 89 ARG A N 1
ATOM 676 C CA . ARG A 1 89 ? 5.365 3.825 11.771 1.00 97.06 89 ARG A CA 1
ATOM 677 C C . ARG A 1 89 ? 4.356 3.122 12.672 1.00 97.06 89 ARG A C 1
ATOM 679 O O . ARG A 1 89 ? 4.395 3.300 13.883 1.00 97.06 89 ARG A O 1
ATOM 686 N N . THR A 1 90 ? 3.439 2.377 12.069 1.00 96.38 90 THR A N 1
ATOM 687 C CA . THR A 1 90 ? 2.346 1.715 12.775 1.00 96.38 90 THR A CA 1
ATOM 688 C C . THR A 1 90 ? 2.524 0.203 12.898 1.00 96.38 90 THR A C 1
ATOM 690 O O . THR A 1 90 ? 1.577 -0.483 13.263 1.00 96.38 90 THR A O 1
ATOM 693 N N . ASP A 1 91 ? 3.727 -0.307 12.613 1.00 96.62 91 ASP A N 1
ATOM 694 C CA . ASP A 1 91 ? 4.092 -1.727 12.724 1.00 96.62 91 ASP A CA 1
ATOM 695 C C . ASP A 1 91 ? 3.190 -2.678 11.911 1.00 96.62 91 ASP A C 1
ATOM 697 O O . ASP A 1 91 ? 2.872 -3.792 12.314 1.00 96.62 91 ASP A O 1
ATOM 701 N N . ARG A 1 92 ? 2.753 -2.226 10.729 1.00 96.94 92 ARG A N 1
ATOM 702 C CA . ARG A 1 92 ? 1.874 -2.982 9.816 1.00 96.94 92 ARG A CA 1
ATOM 703 C C . ARG A 1 92 ? 2.615 -3.628 8.651 1.00 96.94 92 ARG A C 1
ATOM 705 O O . ARG A 1 92 ? 1.992 -4.116 7.713 1.00 96.94 92 ARG A O 1
ATOM 712 N N . VAL A 1 93 ? 3.943 -3.614 8.657 1.00 97.69 93 VAL A N 1
ATOM 713 C CA . VAL A 1 93 ? 4.740 -4.238 7.595 1.00 97.69 93 VAL A CA 1
ATOM 714 C C . VAL A 1 93 ? 4.974 -5.695 7.960 1.00 97.69 93 VAL A C 1
ATOM 716 O O . VAL A 1 93 ? 5.661 -5.986 8.931 1.00 97.69 93 VAL A O 1
ATOM 719 N N . ALA A 1 94 ? 4.425 -6.615 7.168 1.00 96.75 94 ALA A N 1
ATOM 720 C CA . ALA A 1 94 ? 4.448 -8.044 7.487 1.00 96.75 94 ALA A CA 1
ATOM 721 C C . ALA A 1 94 ? 5.863 -8.654 7.449 1.00 96.75 94 ALA A C 1
ATOM 723 O O . ALA A 1 94 ? 6.134 -9.654 8.108 1.00 96.75 94 ALA A O 1
ATOM 724 N N . ASN A 1 95 ? 6.751 -8.072 6.645 1.00 96.69 95 ASN A N 1
ATOM 725 C CA . ASN A 1 95 ? 8.100 -8.560 6.379 1.00 96.69 95 ASN A CA 1
ATOM 726 C C . ASN A 1 95 ? 9.085 -7.381 6.206 1.00 96.69 95 ASN A C 1
ATOM 728 O O . ASN A 1 95 ? 9.508 -7.050 5.087 1.00 96.69 95 ASN A O 1
ATOM 732 N N . PRO A 1 96 ? 9.403 -6.678 7.311 1.00 95.25 96 PRO A N 1
ATOM 733 C CA . PRO A 1 96 ? 10.126 -5.407 7.291 1.00 95.25 96 PRO A CA 1
ATOM 734 C C . PRO A 1 96 ? 11.550 -5.524 6.738 1.00 95.25 96 PRO A C 1
ATOM 736 O O . PRO A 1 96 ? 12.081 -4.548 6.208 1.00 95.25 96 PRO A O 1
ATOM 739 N N . GLU A 1 97 ? 12.160 -6.709 6.775 1.00 95.50 97 GLU A N 1
ATOM 740 C CA . GLU A 1 97 ? 13.494 -6.964 6.232 1.00 95.50 97 GLU A CA 1
ATOM 741 C C . GLU A 1 97 ? 13.595 -6.711 4.719 1.00 95.50 97 GLU A C 1
ATOM 743 O O . GLU A 1 97 ? 14.683 -6.447 4.206 1.00 95.50 97 GLU A O 1
ATOM 748 N N . ARG A 1 98 ? 12.467 -6.733 3.994 1.00 94.62 98 ARG A N 1
ATOM 749 C CA . ARG A 1 98 ? 12.427 -6.467 2.547 1.00 94.62 98 ARG A CA 1
ATOM 750 C C . ARG A 1 98 ? 12.294 -4.992 2.182 1.00 94.62 98 ARG A C 1
ATOM 752 O O . ARG A 1 98 ? 12.551 -4.628 1.034 1.00 94.62 98 ARG A O 1
ATOM 759 N N . LEU A 1 99 ? 11.939 -4.127 3.134 1.00 92.94 99 LEU A N 1
ATOM 760 C CA . LEU A 1 99 ? 11.686 -2.709 2.864 1.00 92.94 99 LEU A CA 1
ATOM 761 C C . LEU A 1 99 ? 12.897 -1.981 2.296 1.00 92.94 99 LEU A C 1
ATOM 763 O O . LEU A 1 99 ? 12.744 -1.182 1.379 1.00 92.94 99 LEU A O 1
ATOM 767 N N . ALA A 1 100 ? 14.093 -2.248 2.825 1.00 90.88 100 ALA A N 1
ATOM 768 C CA . ALA A 1 100 ? 15.308 -1.589 2.352 1.00 90.88 100 ALA A CA 1
ATOM 769 C C . ALA A 1 100 ? 15.542 -1.862 0.857 1.00 90.88 100 ALA A C 1
ATOM 771 O O . ALA A 1 100 ? 15.831 -0.946 0.092 1.00 90.88 100 ALA A O 1
ATOM 772 N N . GLY A 1 101 ? 15.341 -3.115 0.434 1.00 90.25 101 GLY A N 1
ATOM 773 C CA . GLY A 1 101 ? 15.479 -3.520 -0.962 1.00 90.25 101 GLY A CA 1
ATOM 774 C C . GLY A 1 101 ? 14.395 -2.947 -1.874 1.00 90.25 101 GLY A C 1
ATOM 775 O O . GLY A 1 101 ? 14.700 -2.641 -3.025 1.00 90.25 101 GLY A O 1
ATOM 776 N N . TYR A 1 102 ? 13.169 -2.794 -1.368 1.00 90.81 102 TYR A N 1
ATOM 777 C CA . TYR A 1 102 ? 12.069 -2.164 -2.097 1.00 90.81 102 TYR A CA 1
ATOM 778 C C . TYR A 1 102 ? 12.302 -0.661 -2.287 1.00 90.81 102 TYR A C 1
ATOM 780 O O . TYR A 1 102 ? 12.201 -0.163 -3.405 1.00 90.81 102 TYR A O 1
ATOM 788 N N . ARG A 1 103 ? 12.666 0.060 -1.213 1.00 90.56 103 ARG A N 1
ATOM 789 C CA . ARG A 1 103 ? 12.934 1.507 -1.261 1.00 90.56 103 ARG A CA 1
ATOM 790 C C . ARG A 1 103 ? 13.992 1.838 -2.314 1.00 90.56 103 ARG A C 1
ATOM 792 O O . ARG A 1 103 ? 13.714 2.635 -3.194 1.00 90.56 103 ARG A O 1
ATOM 799 N N . LEU A 1 104 ? 15.121 1.129 -2.292 1.00 87.81 104 LEU A N 1
ATOM 800 C CA . LEU A 1 104 ? 16.227 1.339 -3.233 1.00 87.81 104 LEU A CA 1
ATOM 801 C C . LEU A 1 104 ? 15.865 1.058 -4.704 1.00 87.81 104 LEU A C 1
ATOM 803 O O . LEU A 1 104 ? 16.533 1.545 -5.605 1.00 87.81 104 LEU A O 1
ATOM 807 N N . ARG A 1 105 ? 14.852 0.225 -4.972 1.00 86.06 105 ARG A N 1
ATOM 808 C CA . ARG A 1 105 ? 14.467 -0.148 -6.345 1.00 86.06 105 ARG A CA 1
ATOM 809 C C . ARG A 1 105 ? 13.314 0.668 -6.909 1.00 86.06 105 ARG A C 1
ATOM 811 O O . ARG A 1 105 ? 13.178 0.727 -8.123 1.00 86.06 105 ARG A O 1
ATOM 818 N N . VAL A 1 106 ? 12.444 1.188 -6.045 1.00 84.88 106 VAL A N 1
ATOM 819 C CA . VAL A 1 106 ? 11.157 1.769 -6.460 1.00 84.88 106 VAL A CA 1
ATOM 820 C C . VAL A 1 106 ? 10.990 3.216 -5.998 1.00 84.88 106 VAL A C 1
ATOM 822 O O . VAL A 1 106 ? 10.232 3.954 -6.621 1.00 84.88 106 VAL A O 1
ATOM 825 N N . LEU A 1 107 ? 11.638 3.621 -4.900 1.00 85.38 107 LEU A N 1
ATOM 826 C CA . LEU A 1 107 ? 11.454 4.950 -4.302 1.00 85.38 107 LEU A CA 1
ATOM 827 C C . LEU A 1 107 ? 12.678 5.872 -4.404 1.00 85.38 107 LEU A C 1
ATOM 829 O O . L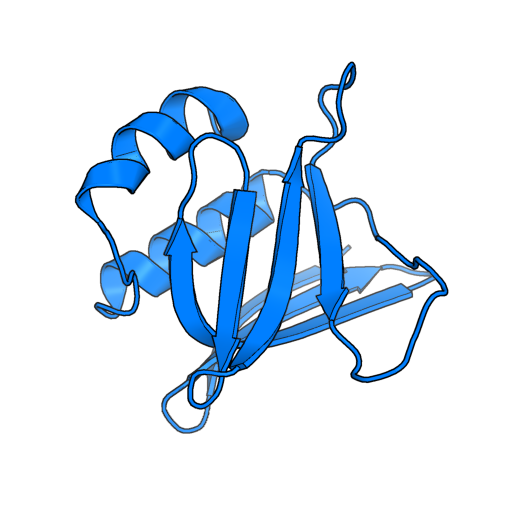EU A 1 107 ? 12.498 7.071 -4.190 1.00 85.38 107 LEU A O 1
ATOM 833 N N . ASP A 1 108 ? 13.867 5.328 -4.675 1.00 79.44 108 ASP A N 1
ATOM 834 C CA . ASP A 1 108 ? 15.096 6.094 -4.956 1.00 79.44 108 ASP A CA 1
ATOM 835 C C . ASP A 1 108 ? 15.161 6.581 -6.413 1.00 79.44 108 ASP A C 1
ATOM 837 O O . ASP A 1 108 ? 14.662 5.859 -7.308 1.00 79.44 108 ASP A O 1
#

Solvent-accessible surface area (backbone atoms only — not comparable to full-atom values): 6194 Å² total; per-residue (Å²): 118,50,76,48,71,46,82,54,97,92,22,40,36,43,36,39,43,47,100,90,50,75,49,76,49,70,24,56,33,41,40,57,44,70,63,34,42,33,33,20,39,97,84,41,69,47,26,35,39,32,59,42,87,97,53,96,47,37,34,36,33,71,48,58,92,93,61,85,77,86,70,68,42,83,50,60,60,70,56,54,50,49,48,53,51,52,30,57,77,66,74,22,44,75,46,64,86,39,47,67,56,21,40,67,68,69,69,104

pLDDT: mean 90.39, std 8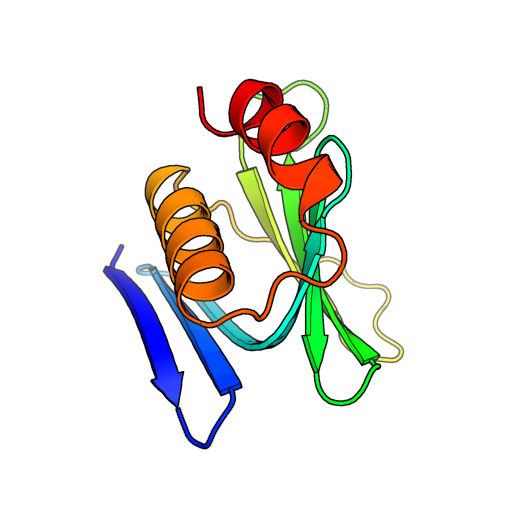.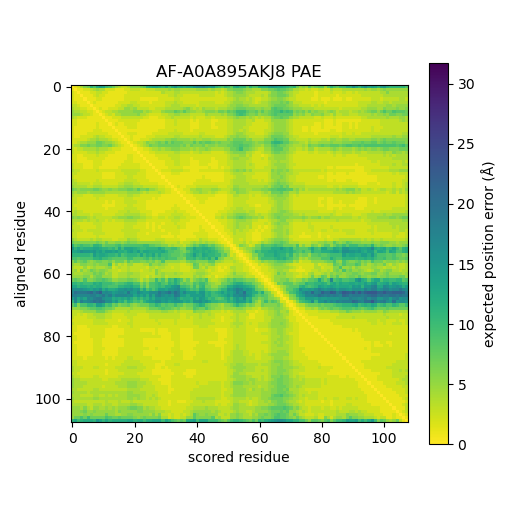58, range [59.81, 97.94]

Secondary structure (DSSP, 8-state):
-EEEEEEETTEEEEEEE-SS-EEEEEESEEEE-SSEEEEEETTEEEEEEEEPTTSS-EEEEE--TT-----EEE--HHHHHHHHHHHHHTT-BS-GGGHHHHIIIII-

Nearest PDB structures (foldseek):
  6hvo-assembly1_B  TM=2.840E-01  e=1.213E+00  Homo sapiens
  5mlw-assembly1_E  TM=2.995E-01  e=1.144E+00  Homo sapiens
  8gcj-assembly2_D  TM=2.881E-01  e=1.627E+00  Homo sapiens
  8e84-assembly3_C  TM=3.194E-01  e=2.315E+00  Homo sapiens
  3fgb-assembly2_B  TM=3.417E-01  e=3.105E+00  Bacteroides thetaiotaomicron

Foldseek 3Di:
DDWDWDDDPQWIWTWDDDPVDIDIDTAQAWEDDLFKIFGHHPNDTQWMWGQDPPDLWIWIFGDDPPDPDTDIDTDDLVSVVVNVVSCVVSVRYPCVVNVVSNCVPNVD